Protein AF-A0A8R7PCV6-F1 (afdb_monomer_lite)

Radius of gyration: 30.02 Å; chains: 1; bounding box: 65×44×81 Å

Foldseek 3Di:
DDPPVPDDPDDDDDDPNDGDDDDPDPDDDDDDPPPPPPDPPQAALVRLCVVVPNDDSVVSVVVCVVVVGRHDYDPDPDDDPVVCVVPDDDDDDDDDPDDDPDPPPDDDDDDDD

pLDDT: mean 80.33, std 15.35, range [38.25, 96.31]

Secondary structure (DSSP, 8-state):
--TTT---------BTTB-----------SS-----------EEHHHHHHHTTS--HHHHHHHHHHTT--EEPPS--PPPHHHHHHHPPPPPPPPP-----STTS--------

Structure (mmCIF, N/CA/C/O backbone):
data_AF-A0A8R7PCV6-F1
#
_entry.id   AF-A0A8R7PCV6-F1
#
loop_
_atom_site.group_PDB
_atom_site.id
_atom_site.type_symbol
_atom_site.label_atom_id
_atom_site.label_alt_id
_atom_site.label_comp_id
_atom_site.label_asym_id
_atom_site.label_entity_id
_atom_site.label_seq_id
_atom_site.pdbx_PDB_ins_code
_atom_site.Cartn_x
_atom_site.Cartn_y
_atom_site.Cartn_z
_atom_site.occupancy
_atom_site.B_iso_or_equiv
_atom_site.auth_seq_id
_atom_site.auth_comp_id
_atom_site.auth_asym_id
_atom_site.auth_atom_id
_atom_site.pdbx_PDB_model_num
ATOM 1 N N . LYS A 1 1 ? -2.373 -12.016 -33.898 1.00 70.44 1 LYS A N 1
ATOM 2 C CA . LYS A 1 1 ? -3.460 -11.300 -34.611 1.00 70.44 1 LYS A CA 1
ATOM 3 C C . LYS A 1 1 ? -3.593 -9.937 -33.964 1.00 70.44 1 LYS A C 1
ATOM 5 O O . LYS A 1 1 ? -3.426 -9.871 -32.754 1.00 70.44 1 LYS A O 1
ATOM 10 N N . ASP A 1 2 ? -3.830 -8.892 -34.742 1.00 81.88 2 ASP A N 1
ATOM 11 C CA . ASP A 1 2 ? -4.101 -7.564 -34.197 1.00 81.88 2 ASP A CA 1
ATOM 12 C C . ASP A 1 2 ? -5.402 -7.583 -33.379 1.00 81.88 2 ASP A C 1
ATOM 14 O O . ASP A 1 2 ? -6.370 -8.218 -33.800 1.00 81.88 2 ASP A O 1
ATOM 18 N N . GLN A 1 3 ? -5.433 -6.943 -32.209 1.00 78.19 3 GLN A N 1
ATOM 19 C CA . GLN A 1 3 ? -6.597 -7.020 -31.314 1.00 78.19 3 GLN A CA 1
ATOM 20 C C . GLN A 1 3 ? -7.811 -6.255 -31.857 1.00 78.19 3 GLN A C 1
ATOM 22 O O . GLN A 1 3 ? -8.942 -6.673 -31.616 1.00 78.19 3 GLN A O 1
ATOM 27 N N . VAL A 1 4 ? -7.587 -5.183 -32.622 1.00 85.69 4 VAL A N 1
ATOM 28 C CA . VAL A 1 4 ? -8.652 -4.301 -33.123 1.00 85.69 4 VAL A CA 1
ATOM 29 C C . VAL A 1 4 ? -9.147 -4.765 -34.492 1.00 85.69 4 VAL A C 1
ATOM 31 O O . VAL A 1 4 ? -10.326 -5.039 -34.687 1.00 85.69 4 VAL A O 1
ATOM 34 N N . THR A 1 5 ? -8.235 -4.917 -35.447 1.00 89.62 5 THR A N 1
ATOM 35 C CA . THR A 1 5 ? -8.542 -5.258 -36.843 1.00 89.62 5 THR A CA 1
ATOM 36 C C . THR A 1 5 ? -8.651 -6.760 -37.087 1.00 89.62 5 THR A C 1
ATOM 38 O O . THR A 1 5 ? -9.030 -7.180 -38.179 1.00 89.62 5 THR A O 1
ATOM 41 N N . ARG A 1 6 ? -8.277 -7.590 -36.100 1.00 87.81 6 ARG A N 1
ATOM 42 C CA . ARG A 1 6 ? -8.210 -9.062 -36.188 1.00 87.81 6 ARG A CA 1
ATOM 43 C C . ARG A 1 6 ? -7.340 -9.602 -37.325 1.00 87.81 6 ARG A C 1
ATOM 45 O O . ARG A 1 6 ? -7.337 -10.812 -37.569 1.00 87.81 6 ARG A O 1
ATOM 52 N N . ARG A 1 7 ? -6.554 -8.752 -37.990 1.00 90.00 7 ARG A N 1
ATOM 53 C CA . ARG A 1 7 ? -5.667 -9.168 -39.076 1.00 90.00 7 ARG A CA 1
ATOM 54 C C . ARG A 1 7 ? -4.559 -10.075 -38.551 1.00 90.00 7 ARG A C 1
ATOM 56 O O . ARG A 1 7 ? -4.067 -9.938 -37.425 1.00 90.00 7 ARG A O 1
ATOM 63 N N . VAL A 1 8 ? -4.179 -11.046 -39.373 1.00 84.00 8 VAL A N 1
ATOM 64 C CA . VAL A 1 8 ? -3.018 -11.894 -39.101 1.00 84.00 8 VAL A CA 1
ATOM 65 C C . VAL A 1 8 ? -1.772 -11.027 -39.266 1.00 84.00 8 VAL A C 1
ATOM 67 O O . VAL A 1 8 ? -1.540 -10.486 -40.338 1.00 84.00 8 VAL A O 1
ATOM 70 N N . LEU A 1 9 ? -1.016 -10.856 -38.178 1.00 79.31 9 LEU A N 1
ATOM 71 C CA . LEU A 1 9 ? 0.186 -10.012 -38.150 1.00 79.31 9 LEU A CA 1
ATOM 72 C C . LEU A 1 9 ? 1.409 -10.737 -38.715 1.00 79.31 9 LEU A C 1
ATOM 74 O O . LEU A 1 9 ? 2.256 -10.126 -39.352 1.00 79.31 9 LEU A O 1
ATOM 78 N N . LEU A 1 10 ? 1.501 -12.042 -38.463 1.00 79.94 10 LEU A N 1
ATOM 79 C CA . LEU A 1 10 ? 2.594 -12.891 -38.905 1.00 79.94 10 LEU A CA 1
ATOM 80 C C . LEU A 1 10 ? 2.070 -14.318 -39.051 1.00 79.94 10 LEU A C 1
ATOM 82 O O . LEU A 1 10 ? 1.312 -14.793 -38.201 1.00 79.94 10 LEU A O 1
ATOM 86 N N . GLN A 1 11 ? 2.490 -14.989 -40.117 1.00 81.38 11 GLN A N 1
ATOM 87 C CA . GLN A 1 11 ? 2.249 -16.405 -40.351 1.00 81.38 11 GLN A CA 1
ATOM 88 C C . GLN A 1 11 ? 3.597 -17.063 -40.643 1.00 81.38 11 GLN A C 1
ATOM 90 O O . GLN A 1 11 ? 4.351 -16.591 -41.488 1.00 81.38 11 GLN A O 1
ATOM 95 N N . GLY A 1 12 ? 3.915 -18.136 -39.927 1.00 81.62 12 GLY A N 1
ATOM 96 C CA . GLY A 1 12 ? 5.187 -18.838 -40.062 1.00 81.62 12 GLY A CA 1
ATOM 97 C C . GLY A 1 12 ? 5.076 -20.266 -39.553 1.00 81.62 12 GLY A C 1
ATOM 98 O O . GLY A 1 12 ? 4.185 -20.581 -38.762 1.00 81.62 12 GLY A O 1
ATOM 99 N N . ARG A 1 13 ? 5.963 -21.143 -40.030 1.00 82.31 13 ARG A N 1
ATOM 100 C CA . ARG A 1 13 ? 6.073 -22.513 -39.515 1.00 82.31 13 ARG A CA 1
ATOM 101 C C . ARG A 1 13 ? 6.758 -22.474 -38.150 1.00 82.31 13 ARG A C 1
ATOM 103 O O . ARG A 1 13 ? 7.703 -21.711 -37.964 1.00 82.31 13 ARG A O 1
ATOM 110 N N . SER A 1 14 ? 6.290 -23.291 -37.209 1.00 83.06 14 SER A N 1
ATOM 111 C CA . SER A 1 14 ? 7.015 -23.493 -35.955 1.00 83.06 14 SER A CA 1
ATOM 112 C C . SER A 1 14 ? 8.292 -24.283 -36.237 1.00 83.06 14 SER A C 1
ATOM 114 O O . SER A 1 14 ? 8.254 -25.282 -36.955 1.00 83.06 14 SER A O 1
ATOM 116 N N . HIS A 1 15 ? 9.409 -23.834 -35.674 1.00 78.38 15 HIS A N 1
ATOM 117 C CA . HIS A 1 15 ? 10.672 -24.556 -35.685 1.00 78.38 15 HIS A CA 1
ATOM 118 C C . HIS A 1 15 ? 11.084 -24.810 -34.234 1.00 78.38 15 HIS A C 1
ATOM 120 O O . HIS A 1 15 ? 11.231 -23.871 -33.453 1.00 78.38 15 HIS A O 1
ATOM 126 N N . SER A 1 16 ? 11.215 -26.082 -33.855 1.00 80.12 16 SER A N 1
ATOM 127 C CA . SER A 1 16 ? 11.550 -26.501 -32.483 1.00 80.12 16 SER A CA 1
ATOM 128 C C . SER A 1 16 ? 10.632 -25.914 -31.395 1.00 80.12 16 SER A C 1
ATOM 130 O O . SER A 1 16 ? 11.094 -25.534 -30.324 1.00 80.12 16 SER A O 1
ATOM 132 N N . GLY A 1 17 ? 9.328 -25.796 -31.673 1.00 82.06 17 GLY A N 1
ATOM 133 C CA . GLY A 1 17 ? 8.343 -25.261 -30.722 1.00 82.06 17 GLY A CA 1
ATOM 134 C C . GLY A 1 17 ? 8.329 -23.733 -30.603 1.00 82.06 17 GLY A C 1
ATOM 135 O O . GLY A 1 17 ? 7.533 -23.189 -29.841 1.00 82.06 17 GLY A O 1
ATOM 136 N N . LEU A 1 18 ? 9.158 -23.027 -31.376 1.00 78.88 18 LEU A N 1
ATOM 137 C CA . LEU A 1 18 ? 9.220 -21.567 -31.406 1.00 78.88 18 LEU A CA 1
ATOM 138 C C . LEU A 1 18 ? 8.775 -21.033 -32.773 1.00 78.88 18 LEU A C 1
ATOM 140 O O . LEU A 1 18 ? 8.884 -21.715 -33.793 1.00 78.88 18 LEU A O 1
ATOM 144 N N . TYR A 1 19 ? 8.249 -19.809 -32.794 1.00 81.00 19 TYR A N 1
ATOM 145 C CA . TYR A 1 19 ? 7.912 -19.085 -34.021 1.00 81.00 19 TYR A CA 1
ATOM 146 C C . TYR A 1 19 ? 8.910 -17.948 -34.209 1.00 81.00 19 TYR A C 1
ATOM 148 O O . TYR A 1 19 ? 8.937 -17.002 -33.422 1.00 81.00 19 TYR A O 1
ATOM 156 N N . SER A 1 20 ? 9.731 -18.038 -35.251 1.00 73.56 20 SER A N 1
ATOM 157 C CA . SER A 1 20 ? 10.711 -17.003 -35.569 1.00 73.56 2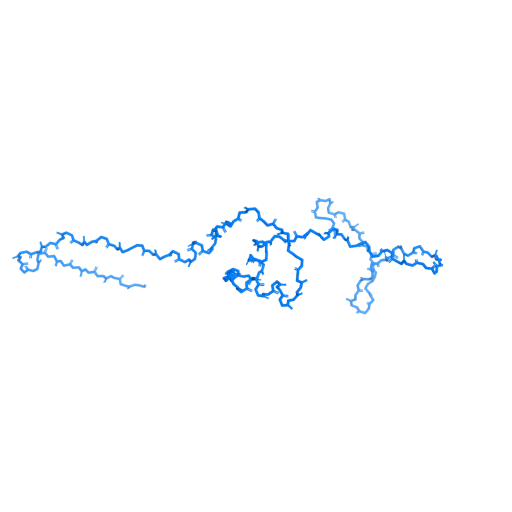0 SER A CA 1
ATOM 158 C C . SER A 1 20 ? 10.018 -15.797 -36.195 1.00 73.56 20 SER A C 1
ATOM 160 O O . SER A 1 20 ? 9.380 -15.909 -37.242 1.00 73.56 20 SER A O 1
ATOM 162 N N . VAL A 1 21 ? 10.158 -14.631 -35.568 1.00 79.62 21 VAL A N 1
ATOM 163 C CA . VAL A 1 21 ? 9.782 -13.353 -36.178 1.00 79.62 21 VAL A CA 1
ATOM 164 C C . VAL A 1 21 ? 10.956 -12.924 -37.059 1.00 79.62 21 VAL A C 1
ATOM 166 O O . VAL A 1 21 ? 12.065 -12.808 -36.531 1.00 79.62 21 VAL A O 1
ATOM 169 N N . PRO A 1 22 ? 10.772 -12.715 -38.377 1.00 69.19 22 PRO A N 1
ATOM 170 C CA . PRO A 1 22 ? 11.844 -12.210 -39.217 1.00 69.19 22 PRO A CA 1
ATOM 171 C C . PRO A 1 22 ? 12.252 -10.833 -38.694 1.00 69.19 22 PRO A C 1
ATOM 173 O O . PRO A 1 22 ? 11.501 -9.866 -38.804 1.00 69.19 22 PRO A O 1
ATOM 176 N N . SER A 1 23 ? 13.433 -10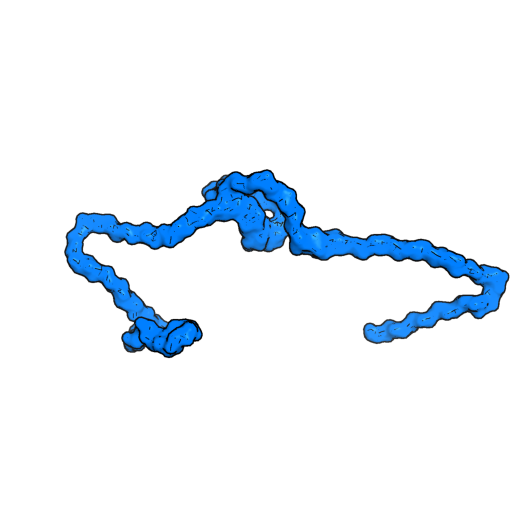.752 -38.088 1.00 63.97 23 SER A N 1
ATOM 177 C CA . SER A 1 23 ? 14.085 -9.471 -37.865 1.00 63.97 23 SER A CA 1
ATOM 178 C C . SER A 1 23 ? 14.469 -8.962 -39.247 1.00 63.97 23 SER A C 1
ATOM 180 O O . SER A 1 23 ? 15.184 -9.651 -39.978 1.00 63.97 23 SER A O 1
ATOM 182 N N . SER A 1 24 ? 13.954 -7.801 -39.640 1.00 57.59 24 SER A N 1
ATOM 183 C CA . SER A 1 24 ? 14.389 -7.092 -40.841 1.00 57.59 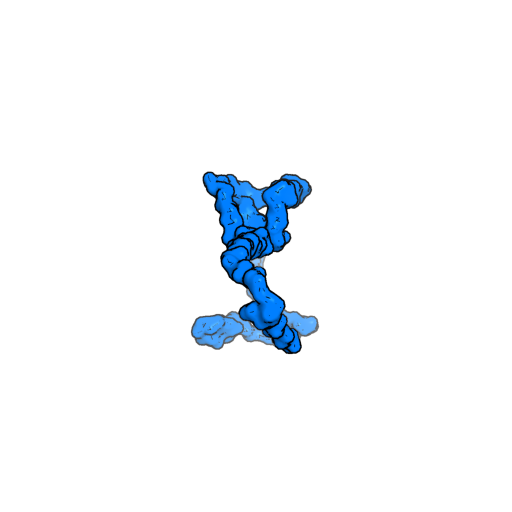24 SER A CA 1
ATOM 184 C C . SER A 1 24 ? 15.837 -6.633 -40.644 1.00 57.59 24 SER A C 1
ATOM 186 O O . SER A 1 24 ? 16.109 -5.459 -40.403 1.00 57.59 24 SER A O 1
ATOM 188 N N . HIS A 1 25 ? 16.774 -7.579 -40.693 1.00 53.19 25 HIS A N 1
ATOM 189 C CA . HIS A 1 25 ? 18.190 -7.302 -40.822 1.00 53.19 25 HIS A CA 1
ATOM 190 C C . HIS A 1 25 ? 18.423 -6.861 -42.257 1.00 53.19 25 HIS A C 1
ATOM 192 O O . HIS A 1 25 ? 18.483 -7.670 -43.181 1.00 53.19 25 HIS A O 1
ATOM 198 N N . VAL A 1 26 ? 18.561 -5.549 -42.412 1.00 46.44 26 VAL A N 1
ATOM 199 C CA . VAL A 1 26 ? 19.358 -4.952 -43.477 1.00 46.44 26 VAL A CA 1
ATOM 200 C C . VAL A 1 26 ? 20.672 -5.728 -43.522 1.00 46.44 26 VAL A C 1
ATOM 202 O O . VAL A 1 26 ? 21.434 -5.747 -42.554 1.00 46.44 26 VAL A O 1
ATOM 205 N N . SER A 1 27 ? 20.897 -6.456 -44.610 1.00 47.09 27 SER A N 1
ATOM 206 C CA . SER A 1 27 ? 22.203 -7.031 -44.874 1.00 47.09 27 SER A CA 1
ATOM 207 C C . SER A 1 27 ? 23.202 -5.888 -45.040 1.00 47.09 27 SER A C 1
ATOM 209 O O . SER A 1 27 ? 22.927 -4.941 -45.776 1.00 47.09 27 SER A O 1
ATOM 211 N N . SER A 1 28 ? 24.378 -6.064 -44.432 1.00 42.16 28 SER A N 1
ATOM 212 C CA . SER A 1 28 ? 25.678 -5.446 -44.753 1.00 42.16 28 SER A CA 1
ATOM 213 C C . SER A 1 28 ? 26.238 -4.455 -43.725 1.00 42.16 28 SER A C 1
ATOM 215 O O . SER A 1 28 ? 25.721 -3.361 -43.527 1.00 42.16 28 SER A O 1
ATOM 217 N N . SER A 1 29 ? 27.412 -4.852 -43.220 1.00 38.25 29 SER A N 1
ATOM 218 C CA . SER A 1 29 ? 28.539 -4.012 -42.793 1.00 38.25 29 SER A CA 1
ATOM 219 C C . SER A 1 29 ? 28.555 -3.518 -41.343 1.00 38.25 29 SER A C 1
ATOM 221 O O . SER A 1 29 ? 27.813 -2.632 -40.946 1.00 38.25 29 SER A O 1
ATOM 223 N N . PHE A 1 30 ? 29.479 -4.108 -40.573 1.00 46.53 30 PHE A N 1
ATOM 224 C CA . PHE A 1 30 ? 30.182 -3.556 -39.407 1.00 46.53 30 PHE A CA 1
ATOM 225 C C . PHE A 1 30 ? 29.736 -2.153 -38.961 1.00 46.53 30 PHE A C 1
ATOM 227 O O . PHE A 1 30 ? 30.256 -1.145 -39.427 1.00 46.53 30 PHE A O 1
ATOM 234 N N . GLY A 1 31 ? 28.811 -2.086 -38.008 1.00 44.16 31 GLY A N 1
ATOM 235 C CA . GLY A 1 31 ? 28.411 -0.816 -37.411 1.00 44.16 31 GLY A CA 1
ATOM 236 C C . GLY A 1 31 ? 27.110 -0.951 -36.643 1.00 44.16 31 GLY A C 1
ATOM 237 O O . GLY A 1 31 ? 26.055 -1.089 -37.240 1.00 44.16 31 GLY A O 1
ATOM 238 N N . GLN A 1 32 ? 27.219 -0.963 -35.312 1.00 49.16 32 GLN A N 1
ATOM 239 C CA . GLN A 1 32 ? 26.160 -0.659 -34.342 1.00 49.16 32 GLN A CA 1
ATOM 240 C C . GLN A 1 32 ? 24.715 -0.942 -34.789 1.00 49.16 32 GLN A C 1
ATOM 242 O O . GLN A 1 32 ? 24.017 -0.073 -35.304 1.00 49.16 32 GLN A O 1
ATOM 247 N N . SER A 1 33 ? 24.211 -2.127 -34.436 1.00 45.41 33 SER A N 1
ATOM 248 C CA . SER A 1 33 ? 22.771 -2.315 -34.247 1.00 45.41 33 SER A CA 1
ATOM 249 C C . SER A 1 33 ? 22.297 -1.261 -33.242 1.00 45.41 33 SER A C 1
ATOM 251 O O . SER A 1 33 ? 22.586 -1.381 -32.046 1.00 45.41 33 SER A O 1
ATOM 253 N N . SER A 1 34 ? 21.595 -0.222 -33.701 1.00 52.72 34 SER A N 1
ATOM 254 C CA . SER A 1 34 ? 20.924 0.718 -32.810 1.00 52.72 34 SER A CA 1
ATOM 255 C C . SER A 1 34 ? 19.856 -0.070 -32.058 1.00 52.72 34 SER A C 1
ATOM 257 O O . SER A 1 34 ? 18.771 -0.374 -32.550 1.00 52.72 34 SER A O 1
ATOM 259 N N . ARG A 1 35 ? 20.192 -0.481 -30.834 1.00 53.50 35 ARG A N 1
ATOM 260 C CA . ARG A 1 35 ? 19.204 -0.932 -29.861 1.00 53.50 35 ARG A CA 1
ATOM 261 C C . ARG A 1 35 ? 18.319 0.273 -29.575 1.00 53.50 35 ARG A C 1
ATOM 263 O O . ARG A 1 35 ? 18.632 1.083 -28.708 1.00 53.50 35 ARG A O 1
ATOM 270 N N . HIS A 1 36 ? 17.247 0.423 -30.344 1.00 46.78 36 HIS A N 1
ATOM 271 C CA . HIS A 1 36 ? 16.196 1.380 -30.048 1.00 46.78 36 HIS A CA 1
ATOM 272 C C . HIS A 1 36 ? 15.499 0.903 -28.774 1.00 46.78 36 HIS A C 1
ATOM 274 O O . HIS A 1 36 ? 14.574 0.095 -28.805 1.00 46.78 36 HIS A O 1
ATOM 280 N N . VAL A 1 37 ? 15.992 1.366 -27.626 1.00 51.59 37 VAL A N 1
ATOM 281 C CA . VAL A 1 37 ? 15.255 1.285 -26.370 1.00 51.59 37 VAL A CA 1
ATOM 282 C C . VAL A 1 37 ? 14.091 2.256 -26.516 1.00 51.59 37 VAL A C 1
ATOM 284 O O . VAL A 1 37 ? 14.295 3.467 -26.590 1.00 51.59 37 VAL A O 1
ATOM 287 N N . LEU A 1 38 ? 12.874 1.721 -26.620 1.00 53.41 38 LEU A N 1
ATOM 288 C CA . LEU A 1 38 ? 11.647 2.504 -26.502 1.00 53.41 38 LEU A CA 1
ATOM 289 C C . LEU A 1 38 ? 11.744 3.284 -25.185 1.00 53.41 38 LEU A C 1
ATOM 291 O O . LEU A 1 38 ? 11.810 2.664 -24.131 1.00 53.41 38 LEU A O 1
ATOM 295 N N . SER A 1 39 ? 11.871 4.611 -25.288 1.00 51.22 39 SER A N 1
ATOM 296 C CA . SER A 1 39 ? 11.900 5.616 -24.216 1.00 51.22 39 SER A CA 1
ATOM 297 C C . SER A 1 39 ? 11.930 5.059 -22.782 1.00 51.22 39 SER A C 1
ATOM 299 O O . SER A 1 39 ? 10.917 4.581 -22.267 1.00 51.22 39 SER A O 1
ATOM 301 N N . VAL A 1 40 ? 13.076 5.172 -22.098 1.00 60.62 40 VAL A N 1
ATOM 302 C CA . VAL A 1 40 ? 13.133 4.986 -20.640 1.00 60.62 40 VAL A CA 1
ATOM 303 C C . VAL A 1 40 ? 12.376 6.150 -20.006 1.00 60.62 40 VAL A C 1
ATOM 305 O O . VAL A 1 40 ? 12.950 7.191 -19.685 1.00 60.62 40 VAL A O 1
ATOM 308 N N . VAL A 1 41 ? 11.066 5.989 -19.831 1.00 70.12 41 VAL A N 1
ATOM 309 C CA . VAL A 1 41 ? 10.291 6.849 -18.941 1.00 70.12 41 VAL A CA 1
ATOM 310 C C . VAL A 1 41 ? 10.901 6.669 -17.555 1.00 70.12 41 VAL A C 1
ATOM 312 O O . VAL A 1 41 ? 10.781 5.602 -16.950 1.00 70.12 41 VAL A O 1
ATOM 315 N N . LYS A 1 42 ? 11.619 7.689 -17.070 1.00 74.81 42 LYS A N 1
ATOM 316 C CA . LYS A 1 42 ? 12.135 7.694 -15.699 1.00 74.81 42 LYS A CA 1
ATOM 317 C C . LYS A 1 42 ? 10.934 7.601 -14.765 1.00 74.81 42 LYS A C 1
ATOM 319 O O . LYS A 1 42 ? 10.105 8.507 -14.719 1.00 74.81 42 LYS A O 1
ATOM 324 N N . LEU A 1 43 ? 10.835 6.486 -14.055 1.00 87.19 43 LEU A N 1
ATOM 325 C CA . LEU A 1 43 ? 9.760 6.251 -13.104 1.00 87.19 43 LEU A CA 1
ATOM 326 C C . LEU A 1 43 ? 9.899 7.232 -11.946 1.00 87.19 43 LEU A C 1
ATOM 328 O O . LEU A 1 43 ? 11.005 7.502 -11.487 1.00 87.19 43 LEU A O 1
ATOM 332 N N . THR A 1 44 ? 8.784 7.777 -11.477 1.00 90.06 44 THR A N 1
ATOM 333 C CA . THR A 1 44 ? 8.781 8.571 -10.243 1.00 90.06 44 THR A CA 1
ATOM 334 C C . THR A 1 44 ? 8.814 7.654 -9.022 1.00 90.06 44 THR A C 1
ATOM 336 O O . THR A 1 44 ? 8.611 6.441 -9.126 1.00 90.06 44 THR A O 1
ATOM 339 N N . PHE A 1 45 ? 9.016 8.239 -7.845 1.00 91.00 45 PHE A N 1
ATOM 340 C CA . PHE A 1 45 ? 8.947 7.515 -6.580 1.00 91.00 45 PHE A CA 1
ATOM 341 C C . PHE A 1 45 ? 7.624 6.749 -6.398 1.00 91.00 45 PHE A C 1
ATOM 343 O O . PHE A 1 45 ? 7.640 5.576 -6.038 1.00 91.00 45 PHE A O 1
ATOM 350 N N . ASP A 1 46 ? 6.487 7.375 -6.720 1.00 90.56 46 ASP A N 1
ATOM 351 C CA . ASP A 1 46 ? 5.158 6.749 -6.633 1.00 90.56 46 ASP A CA 1
ATOM 352 C C . ASP A 1 46 ? 5.031 5.506 -7.534 1.00 90.56 46 ASP A C 1
ATOM 354 O O . ASP A 1 46 ? 4.474 4.483 -7.129 1.00 90.56 46 ASP A O 1
ATOM 358 N N . HIS A 1 47 ? 5.631 5.537 -8.728 1.00 90.56 47 HIS A N 1
ATOM 359 C CA . HIS A 1 47 ? 5.669 4.363 -9.598 1.00 90.56 47 HIS A CA 1
ATOM 360 C C . HIS A 1 47 ? 6.465 3.216 -8.970 1.00 90.56 47 HIS A C 1
ATOM 362 O O . HIS A 1 47 ? 6.031 2.066 -9.043 1.00 90.56 47 HIS A O 1
ATOM 368 N N . TRP A 1 48 ? 7.613 3.510 -8.354 1.00 92.38 48 TRP A N 1
ATOM 369 C CA . TRP A 1 48 ? 8.400 2.502 -7.642 1.00 92.38 48 TRP A CA 1
ATOM 370 C C . TRP A 1 48 ? 7.649 1.957 -6.426 1.00 92.38 48 TRP A C 1
ATOM 372 O O . TRP A 1 48 ? 7.578 0.743 -6.257 1.00 92.38 48 TRP A O 1
ATOM 382 N N . HIS A 1 49 ? 7.013 2.827 -5.642 1.00 93.19 49 HIS A N 1
ATOM 383 C CA . HIS A 1 49 ? 6.177 2.440 -4.509 1.00 93.19 49 HIS A CA 1
ATOM 384 C C . HIS A 1 49 ? 5.051 1.474 -4.923 1.00 93.19 49 HIS A C 1
ATOM 386 O O . HIS A 1 49 ? 4.892 0.421 -4.308 1.00 93.19 49 HIS A O 1
ATOM 392 N N . LYS A 1 50 ? 4.318 1.770 -6.006 1.00 92.00 50 LYS A N 1
ATOM 393 C CA . LYS A 1 50 ? 3.253 0.894 -6.530 1.00 92.00 50 LYS A CA 1
ATOM 394 C C . LYS A 1 50 ? 3.799 -0.424 -7.092 1.00 92.00 50 LYS A C 1
ATOM 396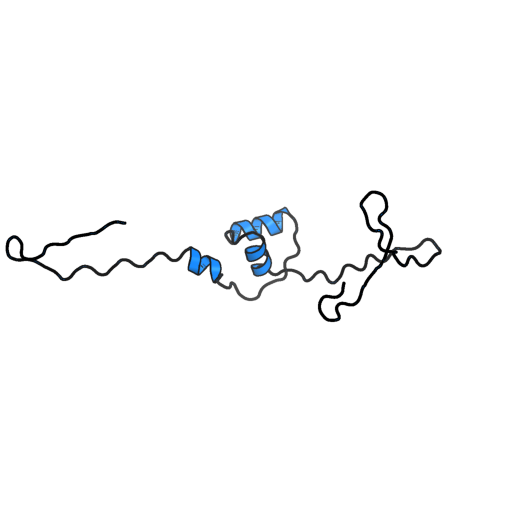 O O . LYS A 1 50 ? 3.273 -1.486 -6.780 1.00 92.00 50 LYS A O 1
ATOM 401 N N . ARG A 1 51 ? 4.877 -0.385 -7.887 1.00 92.2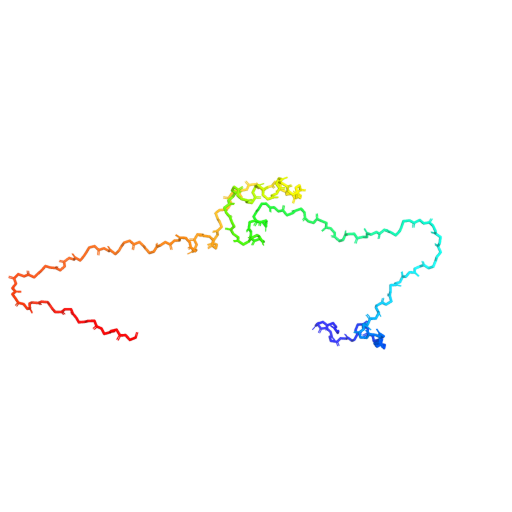5 51 ARG A N 1
ATOM 402 C CA . ARG A 1 51 ? 5.460 -1.584 -8.527 1.00 92.25 51 ARG A CA 1
ATOM 403 C C . ARG A 1 51 ? 6.095 -2.562 -7.542 1.00 92.25 51 ARG A C 1
ATOM 405 O O . ARG A 1 51 ? 6.088 -3.757 -7.807 1.00 92.25 51 ARG A O 1
ATOM 412 N N . LEU A 1 52 ? 6.640 -2.064 -6.433 1.00 93.12 52 LEU A N 1
ATOM 413 C CA . LEU A 1 52 ? 7.267 -2.887 -5.396 1.00 93.12 52 LEU A CA 1
ATOM 414 C C . LEU A 1 52 ? 6.260 -3.446 -4.376 1.00 93.12 52 LEU A C 1
ATOM 416 O O . LEU A 1 52 ? 6.675 -4.075 -3.408 1.00 93.12 52 LEU A O 1
ATOM 420 N N . GLY A 1 53 ? 4.956 -3.223 -4.571 1.00 93.81 53 GLY A N 1
ATOM 421 C CA . GLY A 1 53 ? 3.918 -3.757 -3.687 1.00 93.81 53 GLY A CA 1
ATOM 422 C C . GLY A 1 53 ? 3.663 -2.903 -2.447 1.00 93.81 53 GLY A C 1
ATOM 423 O O . GLY A 1 53 ? 3.475 -3.433 -1.359 1.00 93.81 53 GLY A O 1
ATOM 424 N N . HIS A 1 54 ? 3.659 -1.578 -2.597 1.00 93.88 54 HIS A N 1
ATOM 425 C CA . HIS A 1 54 ? 3.340 -0.631 -1.527 1.00 93.88 54 HIS A CA 1
ATOM 426 C C . HIS A 1 54 ? 4.225 -0.677 -0.257 1.00 93.88 54 HIS A C 1
ATOM 428 O O . HIS A 1 54 ? 3.711 -0.450 0.845 1.00 93.88 54 HIS A O 1
ATOM 434 N N . PRO A 1 55 ? 5.552 -0.909 -0.349 1.00 92.81 55 PRO A N 1
ATOM 435 C CA . PRO A 1 55 ? 6.408 -0.872 0.829 1.00 92.81 55 PRO A CA 1
ATOM 436 C C . PRO A 1 55 ? 6.552 0.562 1.361 1.00 92.81 55 PRO A C 1
ATOM 438 O O . PRO A 1 55 ? 6.240 1.543 0.674 1.00 92.81 55 PRO A O 1
ATOM 441 N N . SER A 1 56 ? 7.039 0.693 2.599 1.00 91.75 56 SER A N 1
ATOM 442 C CA . SER A 1 56 ? 7.275 2.004 3.212 1.00 91.75 56 SER A CA 1
ATOM 443 C C . SER A 1 56 ? 8.254 2.836 2.387 1.00 91.75 56 SER A C 1
ATOM 445 O O . SER A 1 56 ? 9.137 2.308 1.704 1.00 91.75 56 SER A O 1
ATOM 447 N N . SER A 1 57 ? 8.149 4.159 2.505 1.00 90.75 57 SER A N 1
ATOM 448 C CA . SER A 1 57 ? 8.991 5.072 1.735 1.00 90.75 57 SER A CA 1
ATOM 449 C C . SER A 1 57 ? 10.490 4.838 1.957 1.00 90.75 57 SER A C 1
ATOM 451 O O . SER A 1 57 ? 11.269 4.920 1.013 1.00 90.75 57 SER A O 1
ATOM 453 N N . SER A 1 58 ? 10.886 4.461 3.178 1.00 92.81 58 SER A N 1
ATOM 454 C CA . SER A 1 58 ? 12.269 4.108 3.527 1.00 92.81 58 SER A CA 1
ATOM 455 C C . SER A 1 58 ? 12.795 2.883 2.771 1.00 92.81 58 SER A C 1
ATOM 457 O O . SER A 1 58 ? 13.964 2.846 2.382 1.00 92.81 58 SER A O 1
ATOM 459 N N . ILE A 1 59 ? 11.941 1.884 2.537 1.00 94.81 59 ILE A N 1
ATOM 460 C CA . ILE A 1 59 ? 12.301 0.670 1.803 1.00 94.81 59 ILE A CA 1
ATOM 461 C C . ILE A 1 59 ? 12.391 0.971 0.310 1.00 94.81 59 ILE A C 1
ATOM 463 O O . ILE A 1 59 ? 13.364 0.567 -0.320 1.00 94.81 59 ILE A O 1
ATOM 467 N N . VAL A 1 60 ? 11.441 1.735 -0.244 1.00 93.50 60 VAL A N 1
ATOM 468 C CA . VAL A 1 60 ? 11.505 2.183 -1.647 1.00 93.50 60 VAL A CA 1
ATOM 469 C C . VAL A 1 60 ? 12.800 2.960 -1.900 1.00 93.50 60 VAL A C 1
ATOM 471 O O . VAL A 1 60 ? 13.525 2.652 -2.842 1.00 93.50 60 VAL A O 1
ATOM 474 N N . ASP A 1 61 ? 13.130 3.914 -1.028 1.00 92.88 61 ASP A N 1
ATOM 475 C CA . ASP A 1 61 ? 14.356 4.713 -1.119 1.00 92.88 61 ASP A CA 1
ATOM 476 C C . ASP A 1 61 ? 15.622 3.841 -1.033 1.00 92.88 61 ASP A C 1
ATOM 478 O O . ASP A 1 61 ? 16.539 3.961 -1.847 1.00 92.88 61 ASP A O 1
ATOM 482 N N . SER A 1 62 ? 15.645 2.875 -0.111 1.00 95.38 62 SER A N 1
ATOM 483 C CA . SER A 1 62 ? 16.749 1.916 0.003 1.00 95.38 62 SER A CA 1
ATOM 484 C C . SER A 1 62 ? 16.907 1.068 -1.259 1.00 95.38 62 SER A C 1
ATOM 486 O O . SER A 1 62 ? 18.018 0.948 -1.771 1.00 95.38 62 SER A O 1
ATOM 488 N N . VAL A 1 63 ? 15.816 0.536 -1.815 1.00 95.31 63 VAL A N 1
ATOM 489 C CA . VAL A 1 63 ? 15.845 -0.260 -3.052 1.00 95.31 63 VAL A CA 1
ATOM 490 C C . VAL A 1 63 ? 16.344 0.574 -4.231 1.00 95.31 63 VAL A C 1
ATOM 492 O O . VAL A 1 63 ? 17.203 0.103 -4.978 1.00 95.31 63 VAL A O 1
ATOM 495 N N . ILE A 1 64 ? 15.868 1.813 -4.382 1.00 93.25 64 ILE A N 1
ATOM 496 C CA . ILE A 1 64 ? 16.305 2.716 -5.455 1.00 93.25 64 ILE A CA 1
ATOM 497 C C . ILE A 1 64 ? 17.806 2.997 -5.350 1.00 93.25 64 ILE A C 1
ATOM 499 O O . ILE A 1 64 ? 18.517 2.865 -6.349 1.00 93.25 64 ILE A O 1
ATOM 503 N N . ARG A 1 65 ? 18.307 3.336 -4.155 1.00 93.25 65 ARG A N 1
ATOM 504 C CA . ARG A 1 65 ? 19.728 3.654 -3.943 1.00 93.25 65 ARG A CA 1
ATOM 505 C C . ARG A 1 65 ? 20.638 2.441 -4.105 1.00 93.25 65 ARG A C 1
ATOM 507 O O . ARG A 1 65 ? 21.616 2.519 -4.844 1.00 93.25 65 ARG A O 1
ATOM 514 N N . LEU A 1 66 ? 20.314 1.327 -3.446 1.00 96.31 66 LEU A N 1
ATOM 515 C CA . LEU A 1 66 ? 21.141 0.114 -3.452 1.00 96.31 66 LEU A CA 1
ATOM 516 C C . LEU A 1 66 ? 21.271 -0.480 -4.858 1.00 96.31 66 LEU A C 1
ATOM 518 O O . LEU A 1 66 ? 22.328 -0.996 -5.210 1.00 96.31 66 LEU A O 1
ATOM 522 N N . ASN A 1 67 ? 20.226 -0.349 -5.679 1.00 93.75 67 ASN A N 1
ATOM 523 C CA . ASN A 1 67 ? 20.199 -0.881 -7.041 1.00 93.75 67 ASN A CA 1
ATOM 524 C C . ASN A 1 67 ? 20.456 0.183 -8.123 1.00 93.75 67 ASN A C 1
ATOM 526 O O . ASN A 1 67 ? 20.359 -0.125 -9.309 1.00 93.75 67 ASN A O 1
ATOM 530 N N . LYS A 1 68 ? 20.783 1.429 -7.741 1.00 91.56 68 LYS A N 1
ATOM 531 C CA . LYS A 1 68 ? 21.053 2.556 -8.660 1.00 91.56 68 LYS A CA 1
ATOM 532 C C . LYS A 1 68 ? 19.950 2.745 -9.716 1.00 91.56 68 LYS A C 1
ATOM 534 O O . LYS A 1 68 ? 20.227 2.985 -10.892 1.00 91.56 68 LYS A O 1
ATOM 539 N N . LEU A 1 69 ? 18.690 2.611 -9.299 1.00 89.88 69 LEU A N 1
ATOM 540 C CA . LEU A 1 69 ? 17.535 2.697 -10.192 1.00 89.88 69 LEU A CA 1
ATOM 541 C C . LEU A 1 69 ? 17.281 4.149 -10.609 1.00 89.88 69 LEU A C 1
ATOM 543 O O . LEU A 1 69 ? 17.382 5.073 -9.803 1.00 89.88 69 LEU A O 1
ATOM 547 N N . ALA A 1 70 ? 16.900 4.358 -11.870 1.00 89.06 70 ALA A N 1
ATOM 548 C CA . ALA A 1 70 ? 16.505 5.679 -12.341 1.00 89.06 70 ALA A CA 1
ATOM 549 C C . ALA A 1 70 ? 15.185 6.104 -11.675 1.00 89.06 70 ALA A C 1
ATOM 551 O O . ALA A 1 70 ? 14.156 5.443 -11.834 1.00 89.06 70 ALA A O 1
ATOM 552 N N . CYS A 1 71 ? 15.216 7.229 -10.960 1.00 88.25 71 CYS A N 1
ATOM 553 C CA . CYS A 1 71 ? 14.043 7.831 -10.340 1.00 88.25 71 CYS A CA 1
ATOM 554 C C . CYS A 1 71 ? 13.941 9.305 -10.750 1.00 88.25 71 CYS A C 1
ATOM 556 O O . CYS A 1 71 ? 14.899 10.065 -10.601 1.00 88.25 71 CYS A O 1
ATOM 558 N N . ALA A 1 72 ? 12.805 9.703 -11.320 1.00 87.31 72 ALA A N 1
ATOM 559 C CA . ALA A 1 72 ? 12.518 11.103 -11.602 1.00 87.31 72 ALA A CA 1
ATOM 560 C C . ALA A 1 72 ? 12.104 11.828 -10.308 1.00 87.31 72 ALA A C 1
ATOM 562 O O . ALA A 1 72 ? 11.341 11.258 -9.521 1.00 87.31 72 ALA A O 1
ATOM 563 N N . PRO A 1 73 ? 12.547 13.083 -10.095 1.00 78.12 73 PRO A N 1
ATOM 564 C CA . PRO A 1 73 ? 12.075 13.887 -8.975 1.00 78.12 73 PRO A CA 1
ATOM 565 C C . PRO A 1 73 ? 10.554 14.068 -9.081 1.00 78.12 73 PRO A C 1
ATOM 567 O O . PRO A 1 73 ? 10.049 14.541 -10.099 1.00 78.12 73 PRO A O 1
ATOM 570 N N . SER A 1 74 ? 9.817 13.668 -8.044 1.00 73.88 74 SER A N 1
ATOM 571 C CA . SER A 1 74 ? 8.373 13.900 -7.950 1.00 73.88 74 SER A CA 1
ATOM 572 C C . SER A 1 74 ? 8.109 15.122 -7.086 1.00 73.88 74 SER A C 1
ATOM 574 O O . SER A 1 74 ? 8.725 15.269 -6.034 1.00 73.88 74 SER A O 1
ATOM 576 N N . ARG A 1 75 ? 7.191 15.993 -7.512 1.00 60.28 75 ARG A N 1
ATOM 577 C CA . ARG A 1 75 ? 6.943 17.260 -6.809 1.00 60.28 75 ARG A CA 1
ATOM 578 C C . ARG A 1 75 ? 6.068 17.125 -5.565 1.00 60.28 75 ARG A C 1
ATOM 580 O O . ARG A 1 75 ? 6.037 18.063 -4.784 1.00 60.28 75 ARG A O 1
ATOM 587 N N . GLU A 1 76 ? 5.418 15.989 -5.329 1.00 59.00 76 GLU A N 1
ATOM 588 C CA . GLU A 1 76 ? 4.485 15.852 -4.209 1.00 59.00 76 GLU A CA 1
ATOM 589 C C . GLU A 1 76 ? 4.554 14.446 -3.605 1.00 59.00 76 GLU A C 1
ATOM 591 O O . GLU A 1 76 ? 4.494 13.433 -4.305 1.00 59.00 76 GLU A O 1
ATOM 596 N N . SER A 1 77 ? 4.697 14.396 -2.281 1.00 61.88 77 SER A N 1
ATOM 597 C CA . SER A 1 77 ? 4.489 13.203 -1.464 1.00 61.88 77 SER A CA 1
ATOM 598 C C . SER A 1 77 ? 2.984 12.924 -1.419 1.00 61.88 77 SER A C 1
ATOM 600 O O . SER A 1 77 ? 2.306 13.329 -0.474 1.00 61.88 77 SER A O 1
ATOM 602 N N . LEU A 1 78 ? 2.439 12.267 -2.445 1.00 71.75 78 LEU A N 1
ATOM 603 C CA . LEU A 1 78 ? 1.065 11.783 -2.362 1.00 71.75 78 LEU A CA 1
ATOM 604 C C . LEU A 1 78 ? 1.004 10.635 -1.355 1.00 71.75 78 LEU A C 1
ATOM 606 O O . LEU A 1 78 ? 1.717 9.636 -1.473 1.00 71.75 78 LEU A O 1
ATOM 610 N N . VAL A 1 79 ? 0.120 10.778 -0.370 1.00 83.31 79 VAL A N 1
ATOM 611 C CA . VAL A 1 79 ? -0.348 9.637 0.412 1.00 83.31 79 VAL A CA 1
ATOM 612 C C . VAL A 1 79 ? -0.980 8.660 -0.573 1.00 83.31 79 VAL A C 1
ATOM 614 O O . VAL A 1 79 ? -1.872 9.018 -1.336 1.00 83.31 79 VAL A O 1
ATOM 617 N N . CYS A 1 80 ? -0.480 7.429 -0.598 1.00 89.81 80 CYS A N 1
ATOM 618 C CA . CYS A 1 80 ? -1.011 6.416 -1.491 1.00 89.81 80 CYS A CA 1
ATOM 619 C C . CYS A 1 80 ? -2.402 5.975 -1.022 1.00 89.81 80 CYS A C 1
ATOM 621 O O . CYS A 1 80 ? -2.545 5.354 0.032 1.00 89.81 80 CYS A O 1
ATOM 623 N N . ASP A 1 81 ? -3.404 6.218 -1.860 1.00 90.12 81 ASP A N 1
ATOM 624 C CA . ASP A 1 81 ? -4.790 5.777 -1.709 1.00 90.12 81 ASP A CA 1
ATOM 625 C C . ASP A 1 81 ? -4.953 4.312 -1.272 1.00 90.12 81 ASP A C 1
ATOM 627 O O . ASP A 1 81 ? -5.756 3.995 -0.393 1.00 90.12 81 ASP A O 1
ATOM 631 N N . ALA A 1 82 ? -4.218 3.394 -1.907 1.00 90.69 82 ALA A N 1
ATOM 632 C CA . ALA A 1 82 ? -4.295 1.967 -1.600 1.00 90.69 82 ALA A CA 1
ATOM 633 C C . ALA A 1 82 ? -3.727 1.670 -0.205 1.00 90.69 82 ALA A C 1
ATOM 635 O O . ALA A 1 82 ? -4.328 0.922 0.564 1.00 90.69 82 ALA A O 1
ATOM 636 N N . CYS A 1 83 ? -2.610 2.310 0.155 1.00 91.94 83 CYS A N 1
ATOM 637 C CA . CYS A 1 83 ? -2.029 2.192 1.490 1.00 91.94 83 CYS A CA 1
ATOM 638 C C . CYS A 1 83 ? -2.942 2.775 2.561 1.00 91.94 83 CYS A C 1
ATOM 640 O O . CYS A 1 83 ? -3.067 2.183 3.627 1.00 91.94 83 CYS A O 1
ATOM 642 N N . GLN A 1 84 ? -3.567 3.920 2.289 1.00 90.69 84 GLN A N 1
ATOM 643 C CA . GLN A 1 84 ? -4.498 4.551 3.212 1.00 90.69 84 GLN A CA 1
ATOM 644 C C . GLN A 1 84 ? -5.687 3.624 3.461 1.00 90.69 84 GLN A C 1
ATOM 646 O O . GLN A 1 84 ? -5.942 3.264 4.604 1.00 90.69 84 GLN A O 1
ATOM 651 N N . ARG A 1 85 ? -6.345 3.144 2.401 1.00 89.50 85 ARG A N 1
ATOM 652 C CA . ARG A 1 85 ? -7.469 2.204 2.525 1.00 89.50 85 ARG A CA 1
ATOM 653 C C . ARG A 1 85 ? -7.083 0.902 3.231 1.00 89.50 85 ARG A C 1
ATOM 655 O O . ARG A 1 85 ? -7.862 0.413 4.035 1.00 89.50 85 ARG A O 1
ATOM 662 N N . GLY A 1 86 ? -5.886 0.371 2.979 1.00 88.12 86 GLY A N 1
ATOM 663 C CA . GLY A 1 86 ? -5.409 -0.858 3.622 1.00 88.12 86 GLY A CA 1
ATOM 664 C C . GLY A 1 86 ? -4.946 -0.695 5.076 1.00 88.12 86 GLY A C 1
ATOM 665 O O . GLY A 1 86 ? -4.858 -1.686 5.792 1.00 88.12 86 GLY A O 1
ATOM 666 N N . LYS A 1 87 ? -4.619 0.527 5.521 1.00 86.12 87 LYS A N 1
ATOM 667 C CA . LYS A 1 87 ? -4.153 0.813 6.893 1.00 86.12 87 LYS A CA 1
ATOM 668 C C . LYS A 1 87 ? -5.214 1.452 7.783 1.00 86.12 87 LYS A C 1
ATOM 670 O O . LYS A 1 87 ? -5.008 1.528 8.996 1.00 86.12 87 LYS A O 1
ATOM 675 N N . VAL A 1 88 ? -6.307 1.953 7.213 1.00 85.19 88 VAL A N 1
ATOM 676 C CA . VAL A 1 88 ? -7.416 2.493 8.000 1.00 85.19 88 VAL A CA 1
ATOM 677 C C . VAL A 1 88 ? -8.062 1.344 8.765 1.00 85.19 88 VAL A C 1
ATOM 679 O O . VAL A 1 88 ? -8.529 0.370 8.184 1.00 85.19 88 VAL A O 1
ATOM 682 N N . HIS A 1 89 ? -8.070 1.481 10.084 1.00 82.56 89 HIS A N 1
ATOM 683 C CA . HIS A 1 89 ? -8.860 0.638 10.965 1.00 82.56 89 HIS A CA 1
ATOM 684 C C . HIS A 1 89 ? -10.211 1.319 11.165 1.00 82.56 89 HIS A C 1
ATOM 686 O O . HIS A 1 89 ? -10.299 2.551 11.116 1.00 82.56 89 HIS A O 1
ATOM 692 N N . GLN A 1 90 ? -11.262 0.532 11.385 1.00 84.62 90 GLN A N 1
ATOM 693 C CA . GLN A 1 90 ? -12.541 1.094 11.793 1.00 84.62 90 GLN A CA 1
ATOM 694 C C . GLN A 1 90 ? -12.332 1.923 13.068 1.00 84.62 90 GLN A C 1
ATOM 696 O O . GLN A 1 90 ? -11.652 1.479 13.996 1.00 84.62 90 GLN A O 1
ATOM 701 N N . LEU A 1 91 ? -12.873 3.142 13.091 1.00 85.44 91 LEU A N 1
ATOM 702 C CA . LEU A 1 91 ? -12.851 3.962 14.299 1.00 85.44 91 LEU A CA 1
ATOM 703 C C . LEU A 1 91 ? -13.609 3.240 15.424 1.00 85.44 91 LEU A C 1
ATOM 705 O O . LEU A 1 91 ? -14.537 2.481 15.128 1.00 85.44 91 LEU A O 1
ATOM 709 N N . PRO A 1 92 ? -13.245 3.472 16.698 1.00 88.62 92 PRO A N 1
ATOM 710 C CA . PRO A 1 92 ? -13.983 2.910 17.818 1.00 88.62 92 PRO A CA 1
ATOM 711 C C . PRO A 1 92 ? -15.477 3.203 17.687 1.00 88.62 92 PRO A C 1
ATOM 713 O O . PRO A 1 92 ? -15.871 4.320 17.341 1.00 88.62 92 PRO A O 1
ATOM 716 N N . TYR A 1 93 ? -16.304 2.196 17.965 1.00 87.94 93 TYR A N 1
ATOM 717 C CA . TYR A 1 93 ? -17.736 2.413 18.106 1.00 87.94 93 TYR A CA 1
ATOM 718 C C . TYR A 1 93 ? -17.989 3.394 19.250 1.00 87.94 93 TYR A C 1
ATOM 720 O O . TYR A 1 93 ? -17.269 3.400 20.252 1.00 87.94 93 TYR A O 1
ATOM 728 N N . ASN A 1 94 ? -19.023 4.217 19.103 1.00 91.25 94 ASN A N 1
ATOM 729 C CA . ASN A 1 94 ? -19.470 5.067 20.196 1.00 91.25 94 ASN A CA 1
ATOM 730 C C . ASN A 1 94 ? -19.897 4.201 21.384 1.00 91.25 94 ASN A C 1
ATOM 732 O O . ASN A 1 94 ? -20.440 3.107 21.205 1.00 91.25 94 ASN A O 1
ATOM 736 N N . ASN A 1 95 ? -19.694 4.719 22.594 1.00 90.12 95 ASN A N 1
ATOM 737 C CA . ASN A 1 95 ? -20.196 4.058 23.789 1.00 90.12 95 ASN A CA 1
ATOM 738 C C . ASN A 1 95 ? -21.720 3.929 23.716 1.00 90.12 95 ASN A C 1
ATOM 740 O O . ASN A 1 95 ? -22.419 4.865 23.321 1.00 90.12 95 ASN A O 1
ATOM 744 N N . SER A 1 96 ? -22.223 2.768 24.132 1.00 88.88 96 SER A N 1
ATOM 745 C CA . SER A 1 96 ? -23.656 2.559 24.308 1.00 88.88 96 SER A CA 1
ATOM 746 C C . SER A 1 96 ? -24.201 3.533 25.355 1.00 88.88 96 SER A C 1
ATOM 748 O O . SER A 1 96 ? -23.599 3.712 26.413 1.00 88.88 96 SER A O 1
ATOM 750 N N . SER A 1 97 ? -25.350 4.143 25.069 1.00 89.75 97 SER A N 1
ATOM 751 C CA . SER A 1 97 ? -26.115 4.947 26.027 1.00 89.75 97 SER A CA 1
ATOM 752 C C . SER A 1 97 ? -27.131 4.120 26.822 1.00 89.75 97 SER A C 1
ATOM 754 O O . SER A 1 97 ? -27.832 4.666 27.672 1.00 89.75 97 SER A O 1
ATOM 756 N N . HIS A 1 98 ? -27.242 2.816 26.550 1.00 86.88 98 HIS A N 1
ATOM 757 C CA . HIS A 1 98 ? -28.221 1.956 27.204 1.00 86.88 98 HIS A CA 1
ATOM 758 C C . HIS A 1 98 ? -27.765 1.581 28.614 1.00 86.88 98 HIS A C 1
ATOM 760 O O . HIS A 1 98 ? -26.735 0.933 28.797 1.00 86.88 98 HIS A O 1
ATOM 766 N N . VAL A 1 99 ? -28.577 1.958 29.600 1.00 89.00 99 VAL A N 1
ATOM 767 C CA . VAL A 1 99 ? -28.424 1.588 31.008 1.00 89.00 99 VAL A CA 1
ATOM 768 C C . VAL A 1 99 ? -29.730 0.945 31.457 1.00 89.00 99 VAL A C 1
ATOM 770 O O . VAL A 1 99 ? -30.797 1.508 31.226 1.00 89.00 99 VAL A O 1
ATO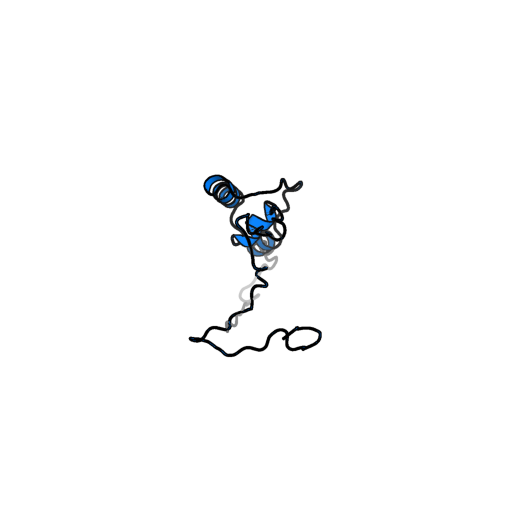M 773 N N . THR A 1 100 ? -29.649 -0.227 32.081 1.00 91.75 100 THR A N 1
ATOM 774 C CA . THR A 1 100 ? -30.802 -0.939 32.648 1.00 91.75 100 THR A CA 1
ATOM 775 C C . THR A 1 100 ? -30.845 -0.749 34.157 1.00 91.75 100 THR A C 1
ATOM 777 O O . THR A 1 100 ? -29.815 -0.873 34.820 1.00 91.75 100 THR A O 1
ATOM 780 N N . ASN A 1 101 ? -32.030 -0.498 34.706 1.00 93.62 101 ASN A N 1
ATOM 781 C CA . ASN A 1 101 ? -32.259 -0.282 36.136 1.00 93.62 101 ASN A CA 1
ATOM 782 C C . ASN A 1 101 ? -32.932 -1.481 36.818 1.00 93.62 101 ASN A C 1
ATOM 784 O O . ASN A 1 101 ? -33.077 -1.493 38.040 1.00 93.62 101 ASN A O 1
ATOM 788 N N . SER A 1 102 ? -33.352 -2.486 36.047 1.00 94.88 102 SER A N 1
ATOM 789 C CA . SER A 1 102 ? -34.055 -3.664 36.548 1.00 94.88 102 SER A CA 1
ATOM 790 C C . SER A 1 102 ? -33.555 -4.971 35.910 1.00 94.88 102 SER A C 1
ATOM 792 O O . SER A 1 102 ? -33.026 -4.959 34.793 1.00 94.88 102 SER A O 1
ATOM 794 N N . PRO A 1 103 ? -33.678 -6.121 36.606 1.00 92.38 103 PRO A N 1
ATOM 795 C CA . PRO A 1 103 ? -33.305 -7.414 36.038 1.00 92.38 103 PRO A CA 1
ATOM 796 C C . PRO A 1 103 ? -34.102 -7.730 34.764 1.00 92.38 103 PRO A C 1
ATOM 798 O O . PRO A 1 103 ? -35.317 -7.553 34.742 1.00 92.38 103 PRO A O 1
ATOM 801 N N . LEU A 1 104 ? -33.422 -8.259 33.737 1.00 89.56 104 LEU A N 1
ATOM 802 C CA . LEU A 1 104 ? -33.998 -8.681 32.443 1.00 89.56 104 LEU A CA 1
ATOM 803 C C . LEU A 1 104 ? -34.588 -7.557 31.566 1.00 89.56 104 LEU A C 1
ATOM 805 O O . LEU A 1 104 ? -35.298 -7.841 30.606 1.00 89.56 104 LEU A O 1
ATOM 809 N N . GLU A 1 105 ? -34.267 -6.294 31.839 1.00 92.50 105 GLU A N 1
ATOM 810 C CA . GLU A 1 105 ? -34.754 -5.142 31.061 1.00 92.50 105 GLU A CA 1
ATOM 811 C C . GLU A 1 105 ? -34.183 -5.071 29.632 1.00 92.50 105 GLU A C 1
ATOM 813 O O . GLU A 1 105 ? -34.830 -4.550 28.725 1.00 92.50 105 GLU A O 1
ATOM 818 N N . LEU A 1 106 ? -32.987 -5.625 29.411 1.00 89.75 106 LEU A N 1
ATOM 819 C CA . LEU A 1 106 ? -32.360 -5.730 28.096 1.00 89.75 106 LEU A CA 1
ATOM 820 C C . LEU A 1 106 ? -31.712 -7.106 27.937 1.00 89.75 106 LEU A C 1
ATOM 822 O O . LEU A 1 106 ? -30.881 -7.506 28.752 1.00 89.75 106 LEU A O 1
ATOM 826 N N . VAL A 1 107 ? -32.064 -7.811 26.861 1.00 90.81 107 VAL A N 1
ATOM 827 C CA . VAL A 1 107 ? -31.468 -9.099 26.490 1.00 90.81 107 VAL A CA 1
ATOM 828 C C . VAL A 1 107 ? -30.827 -8.954 25.115 1.00 90.81 107 VAL A C 1
ATOM 830 O O . VAL A 1 107 ? -31.503 -8.613 24.147 1.00 90.81 107 VAL A O 1
ATOM 833 N N . HIS A 1 108 ? -29.520 -9.201 25.026 1.00 88.75 108 HIS A N 1
ATOM 834 C CA . HIS A 1 108 ? -28.797 -9.236 23.758 1.00 88.75 108 HIS A CA 1
ATOM 835 C C . HIS A 1 108 ? -28.625 -10.691 23.320 1.00 88.75 108 HIS A C 1
ATOM 837 O O . HIS A 1 108 ? -28.056 -11.496 24.056 1.00 88.75 108 HIS A O 1
ATOM 843 N N . THR A 1 109 ? -29.131 -11.029 22.138 1.00 91.00 109 THR A N 1
ATOM 844 C CA . THR A 1 109 ? -28.980 -12.358 21.539 1.00 91.00 109 THR A CA 1
ATOM 845 C C . THR A 1 109 ? -28.203 -12.219 20.242 1.00 91.00 109 THR A C 1
ATOM 847 O O . THR A 1 109 ? -28.633 -11.479 19.358 1.00 91.00 109 THR A O 1
ATOM 850 N N . ASP A 1 110 ? -27.088 -12.932 20.130 1.00 92.44 110 ASP A N 1
ATOM 851 C CA . ASP A 1 110 ? -26.282 -12.981 18.913 1.00 92.44 110 ASP A CA 1
ATOM 852 C C . ASP A 1 110 ? -26.474 -14.336 18.219 1.00 92.44 110 ASP A C 1
ATOM 854 O O . ASP A 1 110 ? -26.578 -15.373 18.880 1.00 92.44 110 ASP A O 1
ATOM 858 N N . VAL A 1 111 ? -26.556 -14.323 16.890 1.00 83.31 111 VAL A N 1
ATOM 859 C CA . VAL A 1 111 ? -26.741 -15.518 16.059 1.00 83.31 111 VAL A CA 1
ATOM 860 C C . VAL A 1 111 ? -25.556 -15.583 15.111 1.00 83.31 111 VAL A C 1
ATOM 862 O O . VAL A 1 111 ? -25.538 -14.945 14.061 1.00 83.31 111 VAL A O 1
ATOM 865 N N . TRP A 1 112 ? -24.529 -16.318 15.521 1.00 80.94 112 TRP A N 1
ATOM 866 C CA . TRP A 1 112 ? -23.347 -16.529 14.693 1.00 80.94 112 TRP A CA 1
ATOM 867 C C . TRP A 1 112 ? -23.666 -17.573 13.618 1.00 80.94 112 TRP A C 1
ATOM 869 O O . TRP A 1 112 ? -24.298 -18.591 13.912 1.00 80.94 112 TRP A O 1
ATOM 879 N N . GLY A 1 113 ? -23.219 -17.320 12.388 1.00 60.59 113 GLY A N 1
ATOM 880 C CA . GLY A 1 113 ? -23.311 -18.217 11.234 1.00 60.59 113 GLY A CA 1
ATOM 881 C C . GLY A 1 113 ? -22.017 -18.218 10.441 1.00 60.59 113 GLY A C 1
ATOM 882 O O . GLY A 1 113 ? -21.357 -17.155 10.410 1.00 60.59 113 GLY A O 1
#

InterPro domains:
  IPR025724 GAG-pre-integrase domain [PF13976] (17-87)

Sequence (113 aa):
KDQVTRRVLLQGRSHSGLYSVPSSHVSSSFGQSSRHVLSVVKLTFDHWHKRLGHPSSSIVDSVIRLNKLACAPSRESLVCDACQRGKVHQLPYNNSSHVTNSPLELVHTDVWG

Organism: Triticum urartu (NCBI:txid4572)